Protein AF-A0A8I0FBC6-F1 (afdb_monomer)

Organism: Acinetobacter baumannii (NCBI:txid470)

Foldseek 3Di:
DDDDDDDADDLVNVVVQQDPPSDGDDDDCPVDDDDCCVVPDDDDDAPVNFKNKDKDWPDDDPDDDDDPPDDDDDDDTDIDIDIDGDDDDDDDHDYDPVSVVSD

pLDDT: mean 75.71, std 8.83, range [42.44, 87.56]

Mean predicted aligned error: 13.81 Å

Radius of gyration: 30.51 Å; Cα contacts (8 Å, |Δi|>4): 76; chains: 1; bounding box: 61×36×83 Å

Nearest PDB structures (foldseek):
  3j4u-assembly1_A  TM=8.125E-01  e=2.869E-06  Rauchvirus BPP1
  8cjz-assembly1_g  TM=7.264E-01  e=6.483E-06  Ribes
  3j4u-assembly1_G  TM=6.683E-01  e=5.659E-06  Rauchvirus BPP1
  3j40-assembly1_A-60  TM=7.749E-01  e=4.648E-05  Salmonella phage epsilon15
  8frs-assembly1_D  TM=4.414E-01  e=2.611E+00  Pseudomonas phage vB_PaeM_E217

Structure (mmCIF, N/CA/C/O backbone):
data_AF-A0A8I0FBC6-F1
#
_entry.id   AF-A0A8I0FBC6-F1
#
loop_
_atom_site.group_PDB
_atom_site.id
_atom_site.type_symbol
_atom_site.label_atom_id
_atom_site.label_alt_id
_atom_site.label_comp_id
_atom_site.label_asym_id
_atom_site.label_entity_id
_atom_site.label_seq_id
_atom_site.pdbx_PDB_ins_code
_atom_site.Cartn_x
_atom_site.Cartn_y
_atom_site.Cartn_z
_atom_site.occupancy
_atom_site.B_iso_or_equiv
_atom_site.auth_seq_id
_atom_site.auth_comp_id
_atom_site.auth_asym_id
_atom_site.auth_atom_id
_atom_site.pdbx_PDB_model_num
ATOM 1 N N . MET A 1 1 ? -27.944 24.482 22.066 1.00 45.56 1 MET A N 1
ATOM 2 C CA . MET A 1 1 ? -26.896 23.726 22.785 1.00 45.56 1 MET A CA 1
ATOM 3 C C . MET A 1 1 ? -25.953 23.162 21.738 1.00 45.56 1 MET A C 1
ATOM 5 O O . MET A 1 1 ? -26.465 22.561 20.802 1.00 45.56 1 MET A O 1
ATOM 9 N N . PRO A 1 2 ? -24.639 23.416 21.809 1.00 42.44 2 PRO A N 1
ATOM 10 C CA . PRO A 1 2 ? -23.701 22.819 20.871 1.00 42.44 2 PRO A CA 1
ATOM 11 C C . PRO A 1 2 ? -23.522 21.346 21.248 1.00 42.44 2 PRO A C 1
ATOM 13 O O . PRO A 1 2 ? -23.129 21.030 22.368 1.00 42.44 2 PRO A O 1
ATOM 16 N N . THR A 1 3 ? -23.8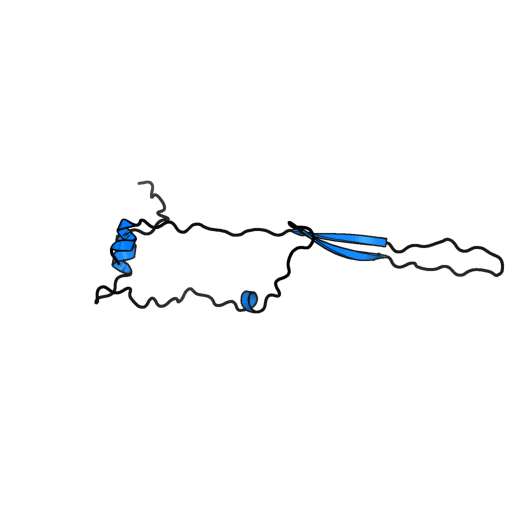82 20.447 20.340 1.00 56.06 3 THR A N 1
ATOM 17 C CA . THR A 1 3 ? -23.753 19.003 20.537 1.00 56.06 3 THR A CA 1
ATOM 18 C C . THR A 1 3 ? -22.308 18.611 20.248 1.00 56.06 3 THR A C 1
ATOM 20 O O . THR A 1 3 ? -21.844 18.754 19.119 1.00 56.06 3 THR A O 1
ATOM 23 N N . ILE A 1 4 ? -21.580 18.156 21.266 1.00 66.94 4 ILE A N 1
ATOM 24 C CA . ILE A 1 4 ? -20.266 17.538 21.070 1.00 66.94 4 ILE A CA 1
ATOM 25 C C . ILE A 1 4 ? -20.509 16.161 20.448 1.00 66.94 4 ILE A C 1
ATOM 27 O O . ILE A 1 4 ? -21.293 15.374 20.976 1.00 66.94 4 ILE A O 1
ATOM 31 N N . VAL A 1 5 ? -19.871 15.884 19.312 1.00 70.62 5 VAL A N 1
ATOM 32 C CA . VAL A 1 5 ? -19.895 14.553 18.696 1.00 70.62 5 VAL A CA 1
ATOM 33 C C . VAL A 1 5 ? -19.038 13.630 19.559 1.00 70.62 5 VAL A C 1
ATOM 35 O O . VAL A 1 5 ? -17.849 13.877 19.739 1.00 70.62 5 VAL A O 1
ATOM 38 N N . GLN A 1 6 ? -19.654 12.598 20.129 1.00 71.25 6 GLN A N 1
ATOM 39 C CA . GLN A 1 6 ? -19.005 11.660 21.039 1.00 71.25 6 GLN A CA 1
ATOM 40 C C . GLN A 1 6 ? -18.435 10.483 20.234 1.00 71.25 6 GLN A C 1
ATOM 42 O O . GLN A 1 6 ? -19.183 9.775 19.568 1.00 71.25 6 GLN A O 1
ATOM 47 N N . THR A 1 7 ? -17.108 10.318 20.242 1.00 75.50 7 THR A N 1
ATOM 48 C CA . THR A 1 7 ? -16.386 9.309 19.435 1.00 75.50 7 THR A CA 1
ATOM 49 C C . THR A 1 7 ? -15.997 8.055 20.212 1.00 75.50 7 THR A C 1
ATOM 51 O O . THR A 1 7 ? -15.678 7.040 19.601 1.00 75.50 7 THR A O 1
ATOM 54 N N . ASN A 1 8 ? -16.010 8.127 21.543 1.00 77.12 8 ASN A N 1
ATOM 55 C CA . ASN A 1 8 ? -15.572 7.049 22.425 1.00 77.12 8 ASN A CA 1
ATOM 56 C C . ASN A 1 8 ? -16.793 6.337 23.020 1.00 77.12 8 ASN A C 1
ATOM 58 O O . ASN A 1 8 ? -17.792 7.009 23.306 1.00 77.12 8 ASN A O 1
ATOM 62 N N . PRO A 1 9 ? -16.717 5.013 23.242 1.00 77.00 9 PRO A N 1
ATOM 63 C CA . PRO A 1 9 ? -17.830 4.248 23.781 1.00 77.00 9 PRO A CA 1
ATOM 64 C C . PRO A 1 9 ? -18.195 4.726 25.184 1.00 77.00 9 PRO A C 1
ATOM 66 O O . PRO A 1 9 ? -17.338 5.000 26.029 1.00 77.00 9 PRO A O 1
ATOM 69 N N . THR A 1 10 ? -19.494 4.821 25.422 1.00 79.19 10 THR A N 1
ATOM 70 C CA . THR A 1 10 ? -20.071 5.317 26.667 1.00 79.19 10 THR A CA 1
ATOM 71 C C . THR A 1 10 ? -20.696 4.191 27.474 1.00 79.19 10 THR A C 1
ATOM 73 O O . THR A 1 10 ? -20.957 3.099 26.969 1.00 79.19 10 THR A O 1
ATOM 76 N N . LEU A 1 11 ? -21.015 4.468 28.740 1.00 68.19 11 LEU A N 1
ATOM 77 C CA . LEU A 1 11 ? -21.741 3.515 29.579 1.00 68.19 11 LEU A CA 1
ATOM 78 C C . LEU A 1 11 ? -23.118 3.159 28.991 1.00 68.19 11 LEU A C 1
ATOM 80 O O . LEU A 1 11 ? -23.584 2.037 29.167 1.00 68.19 11 LEU A O 1
ATOM 84 N N . ALA A 1 12 ? -23.749 4.085 28.259 1.00 73.06 12 ALA A N 1
ATOM 85 C CA . ALA A 1 12 ? -25.005 3.828 27.559 1.00 73.06 12 ALA A CA 1
ATOM 86 C C . ALA A 1 12 ? -24.822 2.840 26.395 1.00 73.06 12 ALA A C 1
ATOM 88 O O . ALA A 1 12 ? -25.658 1.954 26.221 1.00 73.06 12 ALA A O 1
ATOM 89 N N . ASP A 1 13 ? -23.711 2.935 25.658 1.00 71.56 13 ASP A N 1
ATOM 90 C CA . ASP A 1 13 ? -23.384 1.992 24.582 1.00 71.56 13 ASP A CA 1
ATOM 91 C C . ASP A 1 13 ? -23.110 0.593 25.146 1.00 71.56 13 ASP A C 1
ATOM 93 O O . ASP A 1 13 ? -23.587 -0.405 24.609 1.00 71.56 13 ASP A O 1
ATOM 97 N N . VAL A 1 14 ? -22.401 0.498 26.275 1.00 70.88 14 VAL A N 1
ATOM 98 C CA . VAL A 1 14 ? -22.153 -0.786 26.953 1.00 70.88 14 VAL A CA 1
ATOM 99 C C . VAL A 1 14 ? -23.452 -1.397 27.475 1.00 70.88 14 VAL A C 1
ATOM 101 O O . VAL A 1 14 ? -23.711 -2.571 27.222 1.00 70.88 14 VAL A O 1
ATOM 104 N N . ALA A 1 15 ? -24.307 -0.607 28.128 1.00 68.50 15 ALA A N 1
ATOM 105 C CA . ALA A 1 15 ? -25.599 -1.077 28.625 1.00 68.50 15 ALA A CA 1
ATOM 106 C C . ALA A 1 15 ? -26.531 -1.555 27.498 1.00 68.50 15 ALA A C 1
ATOM 108 O O . ALA A 1 15 ? -27.283 -2.504 27.697 1.00 68.50 15 ALA A O 1
ATOM 109 N N . HIS A 1 16 ? -26.465 -0.937 26.313 1.00 70.12 16 HIS A N 1
ATOM 110 C CA . HIS A 1 16 ? -27.222 -1.380 25.139 1.00 70.12 16 HIS A CA 1
ATOM 111 C C . HIS A 1 16 ? -26.704 -2.709 24.562 1.00 70.12 16 HIS A C 1
ATOM 113 O O . HIS A 1 16 ? -27.485 -3.505 24.044 1.00 70.12 16 HIS A O 1
ATOM 119 N N . ASN A 1 17 ? -25.397 -2.963 24.674 1.00 67.50 17 ASN A N 1
ATOM 120 C CA . ASN A 1 17 ? -24.750 -4.172 24.161 1.00 67.50 17 ASN A CA 1
ATOM 121 C C . ASN A 1 17 ? -24.821 -5.374 25.127 1.00 67.50 17 ASN A C 1
ATOM 123 O O . ASN A 1 17 ? -24.623 -6.518 24.705 1.00 67.50 17 ASN A O 1
ATOM 127 N N . ILE A 1 18 ? -25.108 -5.148 26.414 1.00 67.88 18 ILE A N 1
ATOM 128 C CA . ILE A 1 18 ? -25.314 -6.214 27.403 1.00 67.88 18 ILE A CA 1
ATOM 129 C C . ILE A 1 18 ? -26.735 -6.774 27.245 1.00 67.88 18 ILE A C 1
ATOM 131 O O . ILE A 1 18 ? -27.733 -6.097 27.488 1.00 67.88 18 ILE A O 1
ATOM 135 N N . GLY A 1 19 ? -26.832 -8.039 26.832 1.00 63.91 19 GLY A N 1
ATOM 136 C CA . GLY A 1 19 ? -28.102 -8.751 26.731 1.00 63.91 19 GLY A CA 1
ATOM 137 C C . GLY A 1 19 ? -28.673 -9.137 28.100 1.00 63.91 19 GLY A C 1
ATOM 138 O O . GLY A 1 19 ? -28.032 -9.001 29.139 1.00 63.91 19 GLY A O 1
ATOM 139 N N . THR A 1 20 ? -29.875 -9.718 28.103 1.00 60.72 20 THR A N 1
ATOM 140 C CA . THR A 1 20 ? -30.678 -10.067 29.298 1.00 60.72 20 THR A CA 1
ATOM 141 C C . THR A 1 20 ? -30.005 -11.037 30.290 1.00 60.72 20 THR A C 1
ATOM 143 O O . THR A 1 20 ? -30.570 -11.325 31.338 1.00 60.72 20 THR A O 1
ATOM 146 N N . ASN A 1 21 ? -28.813 -11.558 29.981 1.00 56.34 21 ASN A N 1
ATOM 147 C CA . ASN A 1 21 ? -28.101 -12.566 30.771 1.00 56.34 21 ASN A CA 1
ATOM 148 C C . ASN A 1 21 ? -26.700 -12.109 31.225 1.00 56.34 21 ASN A C 1
ATOM 150 O O . ASN A 1 21 ? -25.805 -12.942 31.358 1.00 56.34 21 ASN A O 1
ATOM 154 N N . SER A 1 22 ? -26.478 -10.795 31.374 1.00 59.50 22 SER A N 1
ATOM 155 C CA . SER A 1 22 ? -25.165 -10.220 31.729 1.00 59.50 22 SER A CA 1
ATOM 156 C C . SER A 1 22 ? -24.028 -10.700 30.816 1.00 59.50 22 SER A C 1
ATOM 158 O O . SER A 1 22 ? -22.888 -10.854 31.236 1.00 59.50 22 SER A O 1
ATOM 160 N N . LYS A 1 23 ? -24.365 -10.997 29.559 1.00 61.25 23 LYS A N 1
ATOM 161 C CA . LYS A 1 23 ? -23.441 -11.393 28.497 1.00 61.25 23 LYS A CA 1
ATOM 162 C C . LYS A 1 23 ? -23.694 -10.488 27.306 1.00 61.25 23 LYS A C 1
ATOM 164 O O . LYS A 1 23 ? -24.847 -10.133 27.046 1.00 61.25 23 LYS A O 1
ATOM 169 N N . VAL A 1 24 ? -22.632 -10.143 26.585 1.00 64.81 24 VAL A N 1
ATOM 170 C CA . VAL A 1 24 ? -22.730 -9.387 25.332 1.00 64.81 24 VAL A CA 1
ATOM 171 C C . VAL A 1 24 ? -23.693 -10.117 24.390 1.00 64.81 24 VAL A C 1
ATOM 173 O O . VAL A 1 24 ? -23.552 -11.320 24.153 1.00 64.81 24 VAL A O 1
ATOM 176 N N . GLY A 1 25 ? -24.729 -9.410 23.937 1.00 63.47 25 GLY A N 1
ATOM 177 C CA . GLY A 1 25 ? -25.763 -9.972 23.071 1.00 63.47 25 GLY A CA 1
ATOM 178 C C . GLY A 1 25 ? -25.217 -10.327 21.687 1.00 63.47 25 GLY A C 1
ATOM 179 O O . GLY A 1 25 ? -24.233 -9.753 21.229 1.00 63.47 25 GLY A O 1
ATOM 180 N N . ALA A 1 26 ? -25.865 -11.266 20.995 1.00 61.59 26 ALA A N 1
ATOM 181 C CA . ALA A 1 26 ? -25.558 -11.525 19.592 1.00 61.59 26 ALA A CA 1
ATOM 182 C C . ALA A 1 26 ? -25.991 -10.314 18.747 1.00 61.59 26 ALA A C 1
ATOM 184 O O . ALA A 1 26 ? -27.185 -10.063 18.583 1.00 61.59 26 ALA A O 1
ATOM 185 N N . ILE A 1 27 ? -25.021 -9.559 18.231 1.00 66.38 27 ILE A N 1
ATOM 186 C CA . ILE A 1 27 ? -25.257 -8.408 17.355 1.00 66.38 27 ILE A CA 1
ATOM 187 C C . ILE A 1 27 ? -25.360 -8.922 15.917 1.00 66.38 27 ILE A C 1
ATOM 189 O O . ILE A 1 27 ? -24.445 -9.564 15.406 1.00 66.38 27 ILE A O 1
ATOM 193 N N . ILE A 1 28 ? -26.487 -8.655 15.253 1.00 64.62 28 ILE A N 1
ATOM 194 C CA . ILE A 1 28 ? -26.655 -8.968 13.830 1.00 64.62 28 ILE A CA 1
ATOM 195 C C . ILE A 1 28 ? -25.984 -7.852 13.021 1.00 64.62 28 ILE A C 1
ATOM 197 O O . ILE A 1 28 ? -26.515 -6.748 12.903 1.00 64.62 28 ILE A O 1
ATOM 201 N N . GLU A 1 29 ? -24.813 -8.134 12.453 1.00 68.94 29 GLU A N 1
ATOM 202 C CA . GLU A 1 29 ? -24.025 -7.168 11.678 1.00 68.94 29 GLU A CA 1
ATOM 203 C C . GLU A 1 29 ? -24.560 -6.984 10.245 1.00 68.94 29 GLU A C 1
ATOM 205 O O . GLU A 1 29 ? -23.972 -7.437 9.267 1.00 68.94 29 GLU A O 1
ATOM 210 N N . VAL A 1 30 ? -25.685 -6.280 10.092 1.00 70.94 30 VAL A N 1
ATOM 211 C CA . VAL A 1 30 ? -26.300 -6.015 8.770 1.00 70.94 30 VAL A CA 1
ATOM 212 C C . VAL A 1 30 ? -25.444 -5.077 7.897 1.00 70.94 30 VAL A C 1
ATOM 214 O O . VAL A 1 30 ? -25.563 -5.064 6.673 1.00 70.94 30 VAL A O 1
ATOM 217 N N . LEU A 1 31 ? -24.564 -4.288 8.517 1.00 74.12 31 LEU A N 1
ATOM 218 C CA . LEU A 1 31 ? -23.695 -3.319 7.839 1.00 74.12 31 LEU A CA 1
ATOM 219 C C . LEU A 1 31 ? -22.350 -3.906 7.394 1.00 74.12 31 LEU A C 1
ATOM 221 O O . LEU A 1 31 ? -21.624 -3.245 6.648 1.00 74.12 31 LEU A O 1
ATOM 225 N N . ASN A 1 32 ? -22.014 -5.125 7.824 1.00 72.38 32 ASN A N 1
ATOM 226 C CA . ASN A 1 32 ? -20.771 -5.777 7.440 1.00 72.38 32 ASN A CA 1
ATOM 227 C C . ASN A 1 32 ? -20.873 -6.261 5.987 1.00 72.38 32 ASN A C 1
ATOM 229 O O . ASN A 1 32 ? -21.395 -7.335 5.681 1.00 72.38 32 ASN A O 1
ATOM 233 N N . LYS A 1 33 ? -20.408 -5.421 5.060 1.00 71.44 33 LYS A N 1
ATOM 234 C CA . LYS A 1 33 ? -20.272 -5.789 3.652 1.00 71.44 33 LYS A CA 1
ATOM 235 C C . LYS A 1 33 ? -18.988 -6.590 3.487 1.00 71.44 33 LYS A C 1
ATOM 237 O O . LYS A 1 33 ? -17.899 -6.024 3.503 1.00 71.44 33 LYS A O 1
ATOM 242 N N . ARG A 1 34 ? -19.123 -7.898 3.277 1.00 68.31 34 ARG A N 1
ATOM 243 C CA . ARG A 1 34 ? -18.005 -8.743 2.849 1.00 68.31 34 ARG A CA 1
ATOM 244 C C . ARG A 1 34 ? -17.606 -8.369 1.423 1.00 68.31 34 ARG A C 1
ATOM 246 O O . ARG A 1 34 ? -18.401 -8.537 0.502 1.00 68.31 34 ARG A O 1
ATOM 253 N N . GLN A 1 35 ? -16.396 -7.846 1.258 1.00 71.31 35 GLN A N 1
ATOM 254 C CA . GLN A 1 35 ? -15.783 -7.610 -0.043 1.00 71.31 35 GLN A CA 1
ATOM 255 C C . GLN A 1 35 ? -14.572 -8.532 -0.175 1.00 71.31 35 GLN A C 1
ATOM 257 O O . GLN A 1 35 ? -13.533 -8.271 0.422 1.00 71.31 35 GLN A O 1
ATOM 262 N N . ASP A 1 36 ? -14.688 -9.569 -1.002 1.00 80.44 36 ASP A N 1
ATOM 263 C CA . ASP A 1 36 ? -13.643 -10.595 -1.148 1.00 80.44 36 ASP A CA 1
ATOM 264 C C . ASP A 1 36 ? -12.411 -10.100 -1.945 1.00 80.44 36 ASP A C 1
ATOM 266 O O . ASP A 1 36 ? -11.425 -10.813 -2.089 1.00 80.44 36 ASP A O 1
ATOM 270 N N . LEU A 1 37 ? -12.424 -8.852 -2.440 1.00 80.88 37 LEU A N 1
ATOM 271 C CA . LEU A 1 37 ? -11.291 -8.245 -3.157 1.00 80.88 37 LEU A CA 1
ATOM 272 C C . LEU A 1 37 ? -10.010 -8.224 -2.314 1.00 80.88 37 LEU A C 1
ATOM 274 O O . LEU A 1 37 ? -8.922 -8.370 -2.858 1.00 80.88 37 LEU A O 1
ATOM 278 N N . LEU A 1 38 ? -10.136 -7.997 -1.004 1.00 79.06 38 LEU A N 1
ATOM 279 C CA . LEU A 1 38 ? -8.979 -7.962 -0.107 1.00 79.06 38 LEU A CA 1
ATOM 280 C C . LEU A 1 38 ? -8.405 -9.362 0.140 1.00 79.06 38 LEU A C 1
ATOM 282 O O . LEU A 1 38 ? -7.202 -9.477 0.346 1.00 79.06 38 LEU A O 1
ATOM 286 N N . ASP A 1 39 ? -9.242 -10.398 0.063 1.00 83.75 39 ASP A N 1
ATOM 287 C CA . ASP A 1 39 ? -8.833 -11.792 0.253 1.00 83.75 39 ASP A CA 1
ATOM 288 C C . ASP A 1 39 ? -8.130 -12.356 -1.001 1.00 83.75 39 ASP A C 1
ATOM 290 O O . ASP A 1 39 ? -7.259 -13.215 -0.883 1.00 83.75 39 ASP A O 1
ATOM 294 N N . ASP A 1 40 ? -8.468 -11.852 -2.194 1.00 86.06 40 ASP A N 1
ATOM 295 C CA . ASP A 1 40 ? -7.858 -12.241 -3.482 1.00 86.06 40 ASP A CA 1
ATOM 296 C C . ASP A 1 40 ? -6.663 -11.350 -3.894 1.00 86.06 40 ASP A C 1
ATOM 298 O O . ASP A 1 40 ? -5.975 -11.597 -4.887 1.00 86.06 40 ASP A O 1
ATOM 302 N N . ALA A 1 41 ? -6.389 -10.278 -3.147 1.00 83.88 41 ALA A N 1
ATOM 303 C CA . ALA A 1 41 ? -5.323 -9.347 -3.490 1.00 83.88 41 ALA A CA 1
ATOM 304 C C . ALA A 1 41 ? -3.929 -9.975 -3.299 1.00 83.88 41 ALA A C 1
ATOM 306 O O . ALA A 1 41 ? -3.560 -10.427 -2.216 1.00 83.88 41 ALA A O 1
ATOM 307 N N . VAL A 1 42 ? -3.094 -9.922 -4.342 1.00 85.38 42 VAL A N 1
ATOM 308 C CA . VAL A 1 42 ? -1.680 -10.315 -4.245 1.00 85.38 42 VAL A CA 1
ATOM 309 C C . VAL A 1 42 ? -0.885 -9.199 -3.571 1.00 85.38 42 VAL A C 1
ATOM 311 O O . VAL A 1 42 ? -0.740 -8.104 -4.118 1.00 85.38 42 VAL A O 1
ATOM 314 N N . VAL A 1 43 ? -0.332 -9.490 -2.395 1.00 84.81 43 VAL A N 1
ATOM 315 C CA . VAL A 1 43 ? 0.504 -8.556 -1.630 1.00 84.81 43 VAL A CA 1
ATOM 316 C C . VAL A 1 43 ? 1.981 -8.830 -1.913 1.00 84.81 43 VAL A C 1
ATOM 318 O O . VAL A 1 43 ? 2.446 -9.963 -1.811 1.00 84.81 43 VAL A O 1
ATOM 321 N N . LEU A 1 44 ? 2.724 -7.782 -2.271 1.00 84.12 44 LEU A N 1
ATOM 322 C CA . LEU A 1 44 ? 4.159 -7.833 -2.564 1.00 84.12 44 LEU A CA 1
ATOM 323 C C . LEU A 1 44 ? 4.878 -6.692 -1.843 1.00 84.12 44 LEU A C 1
ATOM 325 O O . LEU A 1 44 ? 4.376 -5.569 -1.789 1.00 84.12 44 LEU A O 1
ATOM 329 N N . GLU A 1 45 ? 6.071 -6.970 -1.320 1.00 83.56 45 GLU A N 1
ATOM 330 C CA . GLU A 1 45 ? 6.892 -5.959 -0.653 1.00 83.56 45 GLU A CA 1
ATOM 331 C C . GLU A 1 45 ? 7.464 -4.940 -1.651 1.00 83.56 45 GLU A C 1
ATOM 333 O O . GLU A 1 45 ? 7.912 -5.279 -2.751 1.00 83.56 45 GLU A O 1
ATOM 338 N N . ALA A 1 46 ? 7.470 -3.667 -1.254 1.00 84.06 46 ALA A N 1
ATOM 339 C CA . ALA A 1 46 ? 8.002 -2.585 -2.069 1.00 84.06 46 ALA A CA 1
ATOM 340 C C . ALA A 1 46 ? 9.536 -2.653 -2.158 1.00 84.06 46 ALA A C 1
ATOM 342 O O . ALA A 1 46 ? 10.243 -2.680 -1.152 1.00 84.06 46 ALA A O 1
ATOM 343 N N . ASN A 1 47 ? 10.073 -2.598 -3.379 1.00 85.12 47 ASN A N 1
ATOM 344 C CA . ASN A 1 47 ? 11.509 -2.773 -3.627 1.00 85.12 47 ASN A CA 1
ATOM 345 C C . ASN A 1 47 ? 12.400 -1.585 -3.211 1.00 85.12 47 ASN A C 1
ATOM 347 O O . ASN A 1 47 ? 13.618 -1.731 -3.132 1.00 85.12 47 ASN A O 1
ATOM 351 N N . SER A 1 48 ? 11.823 -0.404 -2.975 1.00 79.44 48 SER A N 1
ATOM 352 C CA . SER A 1 48 ? 12.548 0.819 -2.608 1.00 79.44 48 SER A CA 1
ATOM 353 C C . SER A 1 48 ? 12.091 1.367 -1.250 1.00 79.44 48 SER A C 1
ATOM 355 O O . SER A 1 48 ? 12.251 2.564 -0.997 1.00 79.44 48 SER A O 1
ATOM 357 N N . GLY A 1 49 ? 11.507 0.517 -0.395 1.00 77.81 49 GLY A N 1
ATOM 358 C CA . GLY A 1 49 ? 10.970 0.875 0.921 1.00 77.81 49 GLY A CA 1
ATOM 359 C C . GLY A 1 49 ? 9.615 1.579 0.828 1.00 77.81 49 GLY A C 1
ATOM 360 O O . GLY A 1 49 ? 8.588 0.981 1.117 1.00 77.81 49 GLY A O 1
ATOM 361 N N . THR A 1 50 ? 9.596 2.839 0.388 1.00 78.56 50 THR A N 1
ATOM 362 C CA . THR A 1 50 ? 8.361 3.647 0.269 1.00 78.56 50 THR A CA 1
ATOM 363 C C . THR A 1 50 ? 7.680 3.537 -1.095 1.00 78.56 50 THR A C 1
ATOM 365 O O . THR A 1 50 ? 6.502 3.877 -1.239 1.00 78.56 50 THR A O 1
ATOM 368 N N . HIS A 1 51 ? 8.417 3.072 -2.104 1.00 81.75 51 HIS A N 1
ATOM 369 C CA . HIS A 1 51 ? 7.943 2.970 -3.479 1.00 81.75 51 HIS A CA 1
ATOM 370 C C . HIS A 1 51 ? 8.233 1.596 -4.066 1.00 81.75 51 HIS A C 1
ATOM 372 O O . HIS A 1 51 ? 9.290 1.018 -3.797 1.00 81.75 51 HIS A O 1
ATOM 378 N N . ASN A 1 52 ? 7.340 1.124 -4.932 1.00 86.38 52 ASN A N 1
ATOM 379 C CA . ASN A 1 52 ? 7.649 0.037 -5.849 1.00 86.38 52 ASN A CA 1
ATOM 380 C C . ASN A 1 52 ? 8.046 0.632 -7.206 1.00 86.38 52 ASN A C 1
ATOM 382 O O . ASN A 1 52 ? 7.270 1.351 -7.836 1.00 86.38 52 ASN A O 1
ATOM 386 N N . LYS A 1 53 ? 9.290 0.397 -7.627 1.00 84.94 53 LYS A N 1
ATOM 387 C CA . LYS A 1 53 ? 9.834 0.910 -8.890 1.00 84.94 53 LYS A CA 1
ATOM 388 C C . LYS A 1 53 ? 9.795 -0.172 -9.956 1.00 84.94 53 LYS A C 1
ATOM 390 O O . LYS A 1 53 ? 10.497 -1.177 -9.834 1.00 84.94 53 LYS A O 1
ATOM 395 N N . THR A 1 54 ? 9.084 0.095 -11.046 1.00 85.06 54 THR A N 1
ATOM 396 C CA . THR A 1 54 ? 9.040 -0.784 -12.218 1.00 85.06 54 THR A CA 1
ATOM 397 C C . THR A 1 54 ? 9.695 -0.092 -13.408 1.00 85.06 54 THR A C 1
ATOM 399 O O . THR A 1 54 ? 9.322 1.011 -13.806 1.00 85.06 54 THR A O 1
ATOM 402 N N . SER A 1 55 ? 10.709 -0.735 -13.990 1.00 86.25 55 SER A N 1
ATOM 403 C CA . SER A 1 55 ? 11.373 -0.237 -15.199 1.00 86.25 55 SER A CA 1
ATOM 404 C C . SER A 1 55 ? 10.686 -0.788 -16.443 1.00 86.25 55 SER A C 1
ATOM 406 O O . SER A 1 55 ? 10.795 -1.978 -16.737 1.00 86.25 55 SER A O 1
ATOM 408 N N . VAL A 1 56 ? 10.037 0.084 -17.210 1.00 85.69 56 VAL A N 1
ATOM 409 C CA . VAL A 1 56 ? 9.349 -0.271 -18.456 1.00 85.69 56 VAL A CA 1
ATOM 410 C C . VAL A 1 56 ? 10.161 0.227 -19.651 1.00 85.69 56 VAL A C 1
ATOM 412 O O . VAL A 1 56 ? 10.730 1.321 -19.648 1.00 85.69 56 VAL A O 1
ATOM 415 N N . ARG A 1 57 ? 10.253 -0.584 -20.706 1.00 87.56 57 ARG A N 1
ATOM 416 C CA . ARG A 1 57 ? 10.890 -0.173 -21.963 1.00 87.56 57 ARG A CA 1
ATOM 417 C C . ARG A 1 57 ? 9.936 0.745 -22.732 1.00 87.56 57 ARG A C 1
ATOM 419 O O . ARG A 1 57 ? 8.854 0.304 -23.093 1.00 87.56 57 ARG A O 1
ATOM 426 N N . SER A 1 58 ? 10.341 1.987 -23.006 1.00 81.38 58 SER A N 1
ATOM 427 C CA . SER A 1 58 ? 9.493 2.971 -23.705 1.00 81.38 58 SER A CA 1
ATOM 428 C C . SER A 1 58 ? 9.721 3.028 -25.213 1.00 81.38 58 SER A C 1
ATOM 430 O O . SER A 1 58 ? 8.896 3.576 -25.936 1.00 81.38 58 SER A O 1
ATOM 432 N N . GLY A 1 59 ? 10.835 2.477 -25.702 1.00 78.69 59 GLY A N 1
ATOM 433 C CA . GLY A 1 59 ? 11.188 2.562 -27.114 1.00 78.69 59 GLY A CA 1
ATOM 434 C C . GLY A 1 59 ? 12.081 1.420 -27.571 1.00 78.69 59 GLY A C 1
ATOM 435 O O . GLY A 1 59 ? 13.059 1.051 -26.905 1.00 78.69 59 GLY A O 1
ATOM 436 N N . LEU A 1 60 ? 11.730 0.867 -28.730 1.00 83.12 60 LEU A N 1
ATOM 437 C CA . LEU A 1 60 ? 12.535 -0.099 -29.468 1.00 83.12 60 LEU A CA 1
ATOM 438 C C . LEU A 1 60 ? 13.356 0.628 -30.544 1.00 83.12 60 LEU A C 1
ATOM 440 O O . LEU A 1 60 ? 12.886 1.631 -31.087 1.00 83.12 60 LEU A O 1
ATOM 444 N N . PRO A 1 61 ? 14.569 0.141 -30.850 1.00 82.81 61 PRO A N 1
ATOM 445 C CA . PRO A 1 61 ? 15.322 0.629 -31.998 1.00 82.81 61 PRO A CA 1
ATOM 446 C C . PRO A 1 61 ? 14.528 0.362 -33.285 1.00 82.81 61 PRO A C 1
ATOM 448 O O . PRO A 1 61 ? 13.897 -0.688 -33.424 1.00 82.81 61 PRO A O 1
ATOM 451 N N . LYS A 1 62 ? 14.533 1.329 -34.203 1.00 79.50 62 LYS A N 1
ATOM 452 C CA . LYS A 1 62 ? 13.795 1.268 -35.473 1.00 79.50 62 LYS A CA 1
ATOM 453 C C . LYS A 1 62 ? 14.604 0.562 -36.559 1.00 79.50 62 LYS A C 1
ATOM 455 O O . LYS A 1 62 ? 14.012 -0.027 -37.460 1.00 79.50 62 LYS A O 1
ATOM 460 N N . GLY A 1 63 ? 15.932 0.571 -36.437 1.00 80.62 63 GLY A N 1
ATOM 461 C CA . GLY A 1 63 ? 16.835 0.013 -37.434 1.00 80.62 63 GLY A CA 1
ATOM 462 C C . GLY A 1 63 ? 16.852 0.837 -38.724 1.00 80.62 63 GLY A C 1
ATOM 463 O O . GLY A 1 63 ? 15.918 1.568 -39.052 1.00 80.62 63 GLY A O 1
ATOM 464 N N . THR A 1 64 ? 17.941 0.727 -39.482 1.00 79.00 64 THR A N 1
ATOM 465 C CA . THR A 1 64 ? 18.084 1.419 -40.769 1.00 79.00 64 THR A CA 1
ATOM 466 C C . THR A 1 64 ? 18.634 0.479 -41.836 1.00 79.00 64 THR A C 1
ATOM 468 O O . THR A 1 64 ? 19.474 -0.382 -41.565 1.00 79.00 64 THR A O 1
ATOM 471 N N . TRP A 1 65 ? 18.147 0.635 -43.070 1.00 74.75 65 TRP A N 1
ATOM 472 C CA . TRP A 1 65 ? 18.671 -0.083 -44.232 1.00 74.75 65 TRP A CA 1
ATOM 473 C C . TRP A 1 65 ? 20.037 0.485 -44.620 1.00 74.75 65 TRP A C 1
ATOM 475 O O . TRP A 1 65 ? 20.1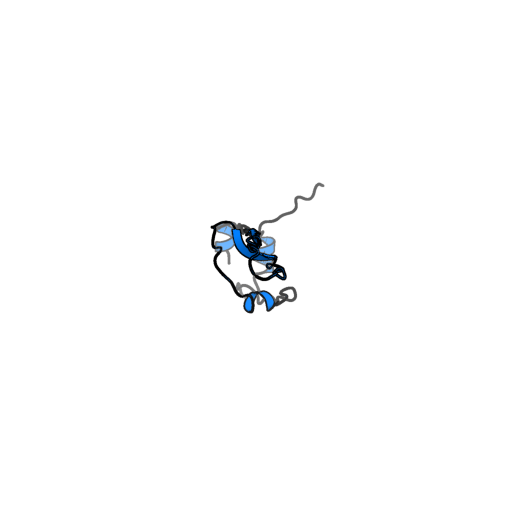77 1.697 -44.790 1.00 74.75 65 TRP A O 1
ATOM 485 N N . ARG A 1 66 ? 21.041 -0.383 -44.795 1.00 76.94 66 ARG A N 1
ATOM 486 C CA . ARG A 1 66 ? 22.412 0.027 -45.140 1.00 76.94 66 ARG A CA 1
ATOM 487 C C . ARG A 1 66 ? 22.814 -0.406 -46.547 1.00 76.94 66 ARG A C 1
ATOM 489 O O . ARG A 1 66 ? 22.482 -1.507 -46.978 1.00 76.94 66 ARG A O 1
ATOM 496 N N . LYS A 1 67 ? 23.591 0.439 -47.232 1.00 71.69 67 LYS A N 1
ATOM 497 C CA . LYS A 1 67 ? 24.281 0.090 -48.486 1.00 71.69 67 LYS A CA 1
ATOM 498 C C . LYS A 1 67 ? 25.592 -0.654 -48.198 1.00 71.69 67 LYS A C 1
ATOM 500 O O . LYS A 1 67 ? 26.161 -0.527 -47.112 1.00 71.69 67 LYS A O 1
ATOM 505 N N . LEU A 1 68 ? 26.082 -1.411 -49.183 1.00 68.88 68 LEU A N 1
ATOM 506 C CA . LEU A 1 68 ? 27.362 -2.119 -49.096 1.00 68.88 68 LEU A CA 1
ATOM 507 C C . LEU A 1 68 ? 28.508 -1.107 -48.890 1.00 68.88 68 LEU A C 1
ATOM 509 O O . LEU A 1 68 ? 28.570 -0.102 -49.592 1.00 68.88 68 LEU A O 1
ATOM 513 N N 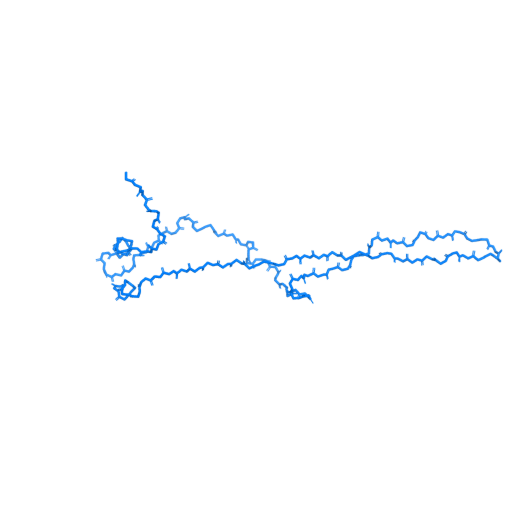. ASN A 1 69 ? 29.383 -1.373 -47.916 1.00 76.75 69 ASN A N 1
ATOM 514 C CA . ASN A 1 69 ? 30.521 -0.534 -47.499 1.00 76.75 69 ASN A CA 1
ATOM 515 C C . ASN A 1 69 ? 30.196 0.803 -46.794 1.00 76.75 69 ASN A C 1
ATOM 517 O O . ASN A 1 69 ? 31.108 1.594 -46.571 1.00 76.75 69 ASN A O 1
ATOM 521 N N . TYR A 1 70 ? 28.947 1.041 -46.368 1.00 70.44 70 TYR A N 1
ATOM 522 C CA . TYR A 1 70 ? 28.593 2.191 -45.519 1.00 70.44 70 TYR A CA 1
ATOM 523 C C . TYR A 1 70 ? 28.282 1.781 -44.069 1.00 70.44 70 TYR A C 1
ATOM 525 O O . 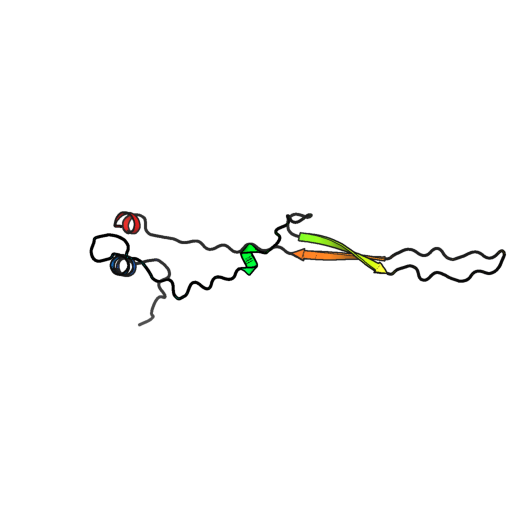TYR A 1 70 ? 27.773 0.686 -43.792 1.00 70.44 70 TYR A O 1
ATOM 533 N N . GLY A 1 71 ? 28.614 2.682 -43.138 1.00 75.69 71 GLY A N 1
ATOM 534 C CA . GLY A 1 71 ? 28.344 2.536 -41.707 1.00 75.69 71 GLY A CA 1
ATOM 535 C C . GLY A 1 71 ? 26.860 2.687 -41.358 1.00 75.69 71 GLY A C 1
ATOM 536 O O . GLY A 1 71 ? 26.080 3.247 -42.126 1.00 75.69 71 GLY A O 1
ATOM 537 N N . VAL A 1 72 ? 26.484 2.183 -40.181 1.00 79.12 72 VAL A N 1
ATOM 538 C CA . VAL A 1 72 ? 25.133 2.292 -39.607 1.00 79.12 72 VAL A CA 1
ATOM 539 C C . VAL A 1 72 ? 25.228 3.066 -38.300 1.00 79.12 72 VAL A C 1
ATOM 541 O O . VAL A 1 72 ? 26.162 2.850 -37.530 1.00 79.12 72 VAL A O 1
ATOM 544 N N . GLN A 1 73 ? 24.279 3.969 -38.051 1.00 79.75 73 GLN A N 1
ATOM 545 C CA . GLN A 1 73 ? 24.222 4.702 -36.787 1.00 79.75 73 GLN A CA 1
ATOM 546 C C . GLN A 1 73 ? 23.833 3.754 -35.639 1.00 79.75 73 GLN A C 1
ATOM 548 O O . GLN A 1 73 ? 22.888 2.976 -35.795 1.00 79.75 73 GLN A O 1
ATOM 553 N N . PRO A 1 74 ? 24.530 3.792 -34.490 1.00 78.06 74 PRO A N 1
ATOM 554 C CA . PRO A 1 74 ? 24.172 2.974 -33.342 1.00 78.06 74 PRO A CA 1
ATOM 555 C C . PRO A 1 74 ? 22.870 3.482 -32.713 1.00 78.06 74 PRO A C 1
ATOM 557 O O . PRO A 1 74 ? 22.759 4.642 -32.320 1.00 78.06 74 PRO A O 1
ATOM 560 N N . GLU A 1 75 ? 21.891 2.593 -32.574 1.00 81.94 75 GLU A N 1
ATOM 561 C CA . GLU A 1 75 ? 20.651 2.866 -31.849 1.00 81.94 75 GLU A CA 1
ATOM 562 C C . GLU A 1 75 ? 20.660 2.171 -30.484 1.00 81.94 75 GLU A C 1
ATOM 564 O O . GLU A 1 75 ? 21.263 1.111 -30.303 1.00 81.94 75 GLU A O 1
ATOM 569 N N . LYS A 1 76 ? 19.957 2.756 -29.509 1.00 74.44 76 LYS A N 1
ATOM 570 C CA . LYS A 1 76 ? 19.766 2.166 -28.180 1.00 74.44 76 LYS A CA 1
ATOM 571 C C . LYS A 1 76 ? 18.302 2.217 -27.772 1.00 74.44 76 LYS A C 1
ATOM 573 O O . LYS A 1 76 ? 17.569 3.127 -28.145 1.00 74.44 76 LYS A O 1
ATOM 578 N N . THR A 1 77 ? 17.889 1.247 -26.966 1.00 80.25 77 THR A N 1
ATOM 579 C CA . THR A 1 77 ? 16.550 1.227 -26.369 1.00 80.25 77 THR A CA 1
ATOM 580 C C . THR A 1 77 ? 16.414 2.302 -25.287 1.00 80.25 77 THR A C 1
ATOM 582 O O . THR A 1 77 ? 17.365 2.567 -24.547 1.00 80.25 77 THR A O 1
ATOM 585 N N . SER A 1 78 ? 15.228 2.898 -25.168 1.00 82.25 78 SER A N 1
ATOM 586 C CA . SER A 1 78 ? 14.879 3.795 -24.064 1.00 82.25 78 SER A CA 1
ATOM 587 C C . SER A 1 78 ? 14.070 3.055 -23.000 1.00 82.25 78 SER A C 1
ATOM 589 O O . SER A 1 78 ? 13.240 2.190 -23.298 1.00 82.25 78 SER A O 1
ATOM 591 N N . ARG A 1 79 ? 14.316 3.391 -21.733 1.00 84.44 79 ARG A N 1
ATOM 592 C CA . ARG A 1 79 ? 13.595 2.857 -20.572 1.00 84.44 79 ARG A CA 1
ATOM 593 C C . ARG A 1 79 ? 13.085 4.024 -19.738 1.00 84.44 79 ARG A C 1
ATOM 595 O O . ARG A 1 79 ? 13.785 5.024 -19.609 1.00 84.44 79 ARG A O 1
ATOM 602 N N . VAL A 1 80 ? 11.891 3.875 -19.184 1.00 85.12 80 VAL A N 1
ATOM 603 C CA . VAL A 1 80 ? 11.275 4.812 -18.242 1.00 85.12 80 VAL A CA 1
ATOM 604 C C . VAL A 1 80 ? 11.005 4.052 -16.950 1.00 85.12 80 VAL A C 1
ATOM 606 O O . VAL A 1 80 ? 10.656 2.872 -16.978 1.00 85.12 80 VAL A O 1
ATOM 609 N N . GLN A 1 81 ? 11.216 4.713 -15.818 1.00 83.81 81 GLN A N 1
ATOM 610 C CA . GLN A 1 81 ? 10.890 4.157 -14.510 1.00 83.81 81 GLN A CA 1
ATOM 611 C C . GLN A 1 81 ? 9.550 4.729 -14.060 1.00 83.81 81 GLN A C 1
ATOM 613 O O . GLN A 1 81 ? 9.362 5.944 -14.099 1.00 83.81 81 GLN A O 1
ATOM 618 N N . VAL A 1 82 ? 8.641 3.850 -13.651 1.00 84.19 82 VAL A N 1
ATOM 619 C CA . VAL A 1 82 ? 7.369 4.207 -13.018 1.00 84.19 82 VAL A CA 1
ATOM 620 C C . VAL A 1 82 ? 7.480 3.846 -11.542 1.00 84.19 82 VAL A C 1
ATOM 622 O O . VAL A 1 82 ? 8.022 2.791 -11.203 1.00 84.19 82 VAL A O 1
ATOM 625 N N . SER A 1 83 ? 7.033 4.748 -10.672 1.00 84.19 83 SER A N 1
ATOM 626 C CA . SER A 1 83 ? 7.073 4.567 -9.223 1.00 84.19 83 SER A CA 1
ATOM 627 C C . SER A 1 83 ? 5.668 4.600 -8.642 1.00 84.19 83 SER A C 1
ATOM 629 O O . SER A 1 83 ? 4.998 5.628 -8.743 1.00 84.19 83 SER A O 1
ATOM 631 N N . ASP A 1 84 ? 5.285 3.522 -7.968 1.00 82.44 84 ASP A N 1
ATOM 632 C CA . ASP A 1 84 ? 4.038 3.430 -7.213 1.00 82.44 84 ASP A CA 1
ATOM 633 C C . ASP A 1 84 ? 4.319 3.734 -5.735 1.00 82.44 84 ASP A C 1
ATOM 635 O O . ASP A 1 84 ? 5.267 3.200 -5.153 1.00 82.44 84 ASP A O 1
ATOM 639 N N . SER A 1 85 ? 3.548 4.635 -5.122 1.00 81.75 85 SER A N 1
ATOM 640 C CA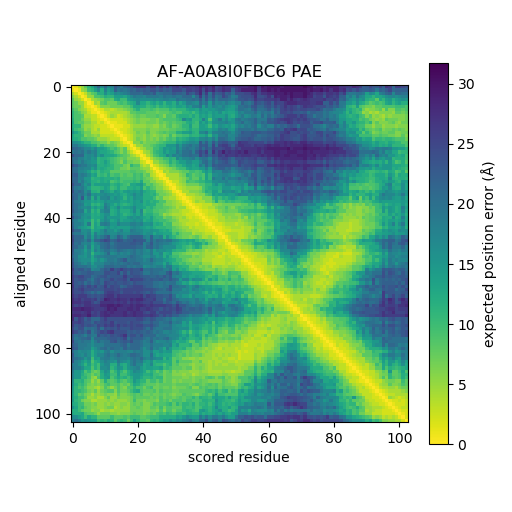 . SER A 1 85 ? 3.701 5.040 -3.715 1.00 81.75 85 SER A CA 1
ATOM 641 C C . SER A 1 85 ? 2.819 4.216 -2.779 1.00 81.75 85 SER A C 1
ATOM 643 O O . SER A 1 85 ? 1.645 4.006 -3.076 1.00 81.75 85 SER A O 1
ATOM 645 N N . THR A 1 86 ? 3.359 3.830 -1.622 1.00 83.56 86 THR A N 1
ATOM 646 C CA . THR A 1 86 ? 2.600 3.131 -0.567 1.00 83.56 86 THR A CA 1
ATOM 647 C C . THR A 1 86 ? 2.057 4.125 0.469 1.00 83.56 86 THR A C 1
ATOM 649 O O . THR A 1 86 ? 2.644 5.190 0.665 1.00 83.56 86 THR A O 1
ATOM 652 N N . GLY A 1 87 ? 0.955 3.786 1.148 1.00 81.06 87 GLY A N 1
ATOM 653 C CA . GLY A 1 87 ? 0.381 4.564 2.252 1.00 81.06 87 GLY A CA 1
ATOM 654 C C . GLY A 1 87 ? -0.049 3.676 3.422 1.00 81.06 87 GLY A C 1
ATOM 655 O O . GLY A 1 87 ? -0.375 2.508 3.225 1.00 81.06 87 GLY A O 1
ATOM 656 N N . GLN A 1 88 ? -0.039 4.229 4.638 1.00 83.75 88 GLN A N 1
ATOM 657 C CA . GLN A 1 88 ? -0.498 3.548 5.851 1.00 83.75 88 GLN A CA 1
ATOM 658 C C . GLN A 1 88 ? -1.872 4.087 6.266 1.00 83.75 88 GLN A C 1
ATOM 660 O O . GLN A 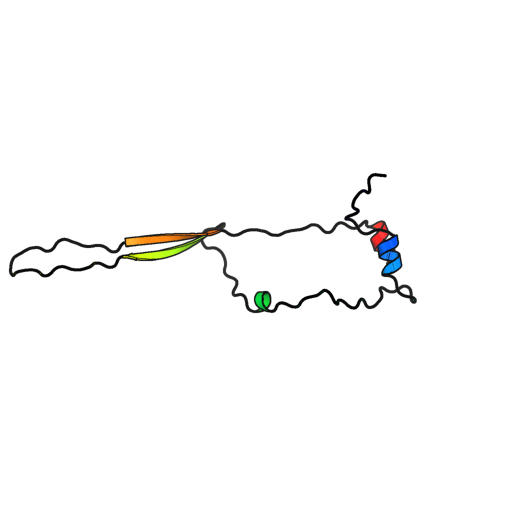1 88 ? -2.045 5.297 6.399 1.00 83.75 88 GLN A O 1
ATOM 665 N N . LEU A 1 89 ? -2.829 3.185 6.497 1.00 83.31 89 LE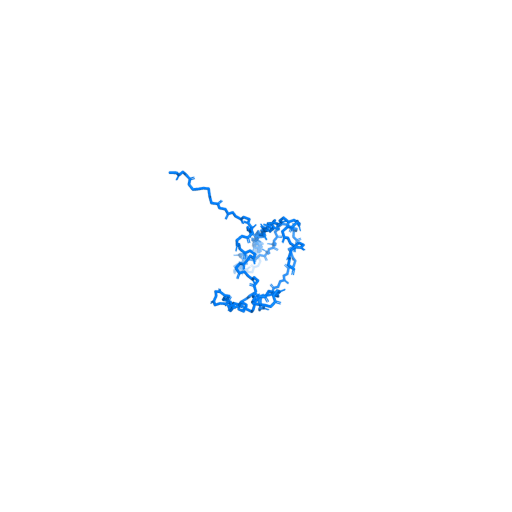U A N 1
ATOM 666 C CA . LEU A 1 89 ? -4.139 3.503 7.064 1.00 83.31 89 LEU A CA 1
ATOM 667 C C . LEU A 1 89 ? -4.222 2.912 8.474 1.00 83.31 89 LEU A C 1
ATOM 669 O O . LEU A 1 89 ? -4.235 1.694 8.631 1.00 83.31 89 LEU A O 1
ATOM 673 N N . THR A 1 90 ? -4.255 3.765 9.496 1.00 73.75 90 THR A N 1
ATOM 674 C CA . THR A 1 90 ? -4.369 3.356 10.903 1.00 73.75 90 THR A CA 1
ATOM 675 C C . THR A 1 90 ? -5.354 4.249 11.650 1.00 73.75 90 THR A C 1
ATOM 677 O O . THR A 1 90 ? -5.448 5.450 11.399 1.00 73.75 90 THR A O 1
ATOM 680 N N . SER A 1 91 ? -6.086 3.653 12.588 1.00 80.12 91 SER A N 1
ATOM 681 C CA . SER A 1 91 ? -6.978 4.351 13.515 1.00 80.12 91 SER A CA 1
ATOM 682 C C . SER A 1 91 ? -6.846 3.737 14.903 1.00 80.12 91 SER A C 1
ATOM 684 O O . SER A 1 91 ? -6.802 2.512 15.026 1.00 80.12 91 SER A O 1
ATOM 686 N N . TYR A 1 92 ? -6.819 4.569 15.941 1.00 82.62 92 TYR A N 1
ATOM 687 C CA . TYR A 1 92 ? -6.848 4.096 17.322 1.00 82.62 92 TYR A CA 1
ATOM 688 C C . TYR A 1 92 ? -8.291 3.893 17.779 1.00 82.62 92 TYR A C 1
ATOM 690 O O . TYR A 1 92 ? -9.166 4.700 17.475 1.00 82.62 92 TYR A O 1
ATOM 698 N N . SER A 1 93 ? -8.530 2.802 18.500 1.00 79.62 93 SER A N 1
ATOM 699 C CA . SER A 1 93 ? -9.773 2.573 19.237 1.00 79.62 93 SER A CA 1
ATOM 700 C C . SER A 1 93 ? -9.456 2.712 20.719 1.00 79.62 93 SER A C 1
ATOM 702 O O . SER A 1 93 ? -8.752 1.876 21.280 1.00 79.62 93 SER A O 1
ATOM 704 N N . GLU A 1 94 ? -9.919 3.799 21.330 1.00 80.44 94 GLU A N 1
ATOM 705 C CA . GLU A 1 94 ? -9.705 4.081 22.748 1.00 80.44 94 GLU A CA 1
ATOM 706 C C . GLU A 1 94 ? -10.959 3.714 23.544 1.00 80.44 94 GLU A C 1
ATOM 708 O O . GLU A 1 94 ? -12.069 4.129 23.209 1.00 80.44 94 GLU A O 1
ATOM 713 N N . VAL A 1 95 ? -10.777 2.930 24.606 1.00 79.00 95 VAL A N 1
ATOM 714 C CA . VAL A 1 95 ? -11.843 2.507 25.522 1.00 79.00 95 VAL A CA 1
ATOM 715 C C . VAL A 1 95 ? -11.368 2.747 26.949 1.00 79.00 95 VAL A C 1
ATOM 717 O O . VAL A 1 95 ? -10.201 2.514 27.268 1.00 79.00 95 VAL A O 1
ATOM 720 N N . ASP A 1 96 ? -12.264 3.217 27.814 1.00 81.31 96 ASP A N 1
ATOM 721 C CA . ASP A 1 96 ? -11.973 3.335 29.241 1.00 81.31 96 ASP A CA 1
ATOM 722 C C . ASP A 1 96 ? -11.835 1.935 29.856 1.00 81.31 96 ASP A C 1
ATOM 724 O O . ASP A 1 96 ? -12.718 1.086 29.727 1.00 81.31 96 ASP A O 1
ATOM 728 N N . LYS A 1 97 ? -10.719 1.695 30.548 1.00 81.38 97 LYS A N 1
ATOM 729 C CA . LYS A 1 97 ? -10.444 0.425 31.223 1.00 81.38 97 LYS A CA 1
ATOM 730 C C . LYS A 1 97 ? -11.530 0.063 32.237 1.00 81.38 97 LYS A C 1
ATOM 732 O O . LYS A 1 97 ? -11.967 -1.079 32.276 1.00 81.38 97 LYS A O 1
ATOM 737 N N . THR A 1 98 ? -11.970 1.027 33.043 1.00 77.81 98 THR A N 1
ATOM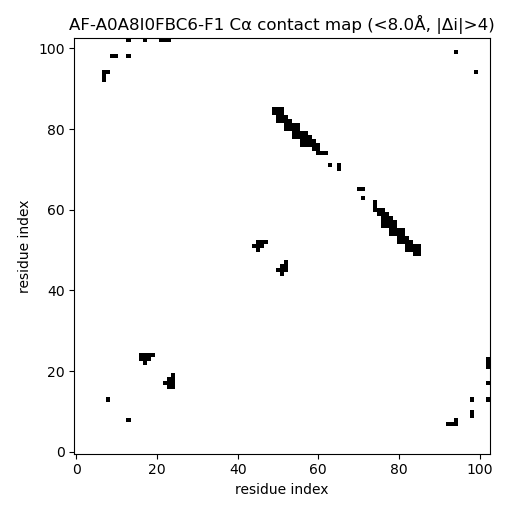 738 C CA . THR A 1 98 ? -12.997 0.779 34.064 1.00 77.81 98 THR A CA 1
ATOM 739 C C . THR A 1 98 ? -14.342 0.428 33.439 1.00 77.81 98 THR A C 1
ATOM 741 O O . THR A 1 98 ? -15.091 -0.353 34.010 1.00 77.81 98 THR A O 1
ATOM 744 N N . LEU A 1 99 ? -14.621 0.961 32.247 1.00 74.12 99 LEU A N 1
ATOM 745 C CA . LEU A 1 99 ? -15.806 0.645 31.458 1.00 74.12 99 LEU A CA 1
ATOM 746 C C . LEU A 1 99 ? -15.714 -0.747 30.816 1.00 74.12 99 LEU A C 1
ATOM 748 O O . LEU A 1 99 ? -16.708 -1.465 30.778 1.00 74.12 99 LEU A O 1
ATOM 752 N N . TYR A 1 100 ? -14.531 -1.134 30.338 1.00 74.19 100 TYR A N 1
ATOM 753 C CA . TYR A 1 100 ? -14.276 -2.469 29.796 1.00 74.19 100 TYR A CA 1
ATOM 754 C C . TYR A 1 100 ? -14.388 -3.564 30.869 1.00 74.19 100 TYR A C 1
ATOM 756 O O . TYR A 1 100 ? -15.017 -4.589 30.630 1.00 74.19 100 TYR A O 1
ATOM 764 N N . ASP A 1 101 ? -13.853 -3.320 32.068 1.00 77.94 101 ASP A N 1
ATOM 765 C CA . ASP A 1 101 ? -13.876 -4.271 33.190 1.00 77.94 101 ASP A CA 1
ATOM 766 C C . ASP A 1 101 ? -15.300 -4.517 33.760 1.00 77.94 101 ASP A C 1
ATOM 768 O O . ASP A 1 101 ? -15.473 -5.365 34.636 1.00 77.94 101 ASP A O 1
ATOM 772 N N . LEU A 1 102 ? -16.320 -3.775 33.297 1.00 70.12 102 LEU A N 1
ATOM 773 C CA . LEU A 1 102 ? -17.733 -3.943 33.677 1.00 70.12 102 LEU A CA 1
ATOM 774 C C . LEU A 1 102 ? -18.507 -4.950 32.799 1.00 70.12 102 LEU A C 1
ATOM 776 O O . LEU A 1 102 ? -19.659 -5.248 33.128 1.00 70.12 102 LEU A O 1
ATOM 780 N N . GLN A 1 103 ? -17.925 -5.432 31.692 1.00 57.84 103 GLN A N 1
ATOM 781 C CA . GLN A 1 103 ? -18.493 -6.496 30.843 1.00 57.84 103 GLN A CA 1
ATOM 782 C C . GLN A 1 103 ? -18.117 -7.896 31.338 1.00 57.84 103 GLN A C 1
ATOM 784 O O . GLN A 1 103 ? -18.935 -8.815 31.097 1.00 57.84 103 GLN A O 1
#

InterPro domains:
  IPR048813 Major capsid protein GP7-like [NF045672] (10-103)
  IPR048813 Major capsid protein GP7-like [PF20911] (21-102)

Secondary structure (DSSP, 8-state):
---PPP-S--HHHHHHHB-TTSSB-----TT----TTTTS------TTSSEEEEEEEEE--------TT--------EEEEEEEEP----------HHHHTT-

Solvent-accessible surface area (backbone atoms only — not comparable to full-atom values): 7355 Å² total; per-residue (Å²): 132,88,81,79,85,80,88,57,84,47,73,68,58,52,59,70,44,43,32,101,76,77,38,75,47,91,77,82,68,85,8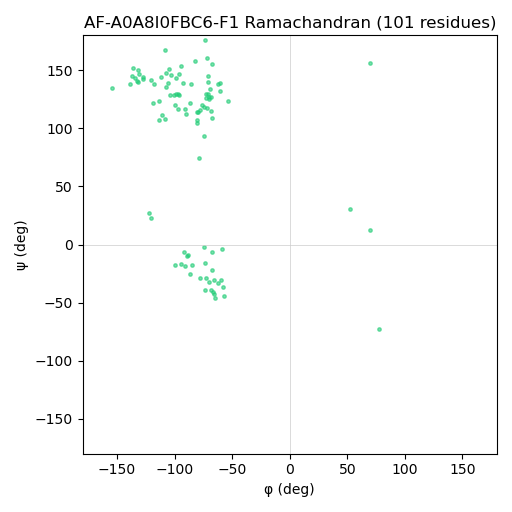1,70,75,87,66,67,66,72,79,72,53,87,84,76,84,47,82,64,72,61,27,37,72,47,80,43,79,74,41,76,64,82,80,80,94,73,59,92,97,55,85,78,84,90,75,70,68,44,72,44,77,46,74,48,79,71,85,88,89,84,82,89,85,69,74,58,65,76,66,58,75,71,102

Sequence (103 aa):
MPTIVQTNPTLADVAHNIGTNSKVGAIIEVLNKRQDLLDDAVVLEANSGTHNKTSVRSGLPKGTWRKLNYGVQPEKTSRVQVSDSTGQLTSYSEVDKTLYDLQ